Protein AF-A0A8S9TQP6-F1 (afdb_monomer)

pLDDT: mean 73.46, std 15.4, range [35.62, 93.06]

Foldseek 3Di:
DPPDDDQDLDDPVLVLVVLVLCLVLVLVLDPPDSVVSVVVSVVVCVVPPPRPPVCSPDPVSPDDDDDDDPPSSVVSVVVNVVVNVVSVVVVVVVVVVVVVVVVVVVVVVVVVVVVVVVVVVVVVVVVVVVVVVVVVVVVVVVVVVVVVVVVD

Solvent-accessible surface area (backbone atoms only — not comparable to full-atom values): 9054 Å² total; per-residue (Å²): 133,84,73,80,81,76,83,73,83,66,53,71,68,55,50,46,55,49,49,54,50,47,68,72,67,43,36,84,76,44,93,72,60,36,68,56,39,47,50,50,52,50,55,46,54,66,70,38,82,88,45,78,58,86,50,66,53,88,75,52,84,76,78,87,79,88,82,90,75,78,59,64,60,50,54,55,49,53,52,51,48,53,53,49,53,52,49,51,52,51,54,49,50,56,50,49,55,51,49,52,54,49,50,61,59,49,50,56,57,52,51,51,51,50,54,53,53,47,56,54,52,57,54,50,57,56,50,53,56,58,51,51,53,55,53,51,54,53,51,53,54,54,48,55,52,50,55,55,65,72,74,110

Sequence (152 aa):
MAGAPRRKNFTDDEDLALLRKIHADRPFLRQRGIMAAWKALATKLVADENFPRNKLTEESAKASGVDEDESEKVILLDDLVAMLDDHAAKTAAAKETGLRKRERGEETPLVARRLAMESLKESGGDSTLVKKRKETELKDLLITLKDKKLAE

Radius of gyration: 40.11 Å; Cα contacts (8 Å, |Δi|>4): 32; chains: 1; bounding box: 86×42×109 Å

Mean predicted aligned error: 17.45 Å

Structure (mmCIF, N/CA/C/O backbone):
data_AF-A0A8S9TQP6-F1
#
_entry.id   AF-A0A8S9TQP6-F1
#
loop_
_atom_site.group_PDB
_atom_site.id
_atom_site.type_symbol
_atom_site.label_atom_id
_atom_site.label_alt_id
_atom_site.label_comp_id
_atom_site.label_asym_id
_atom_site.label_entity_id
_atom_site.label_seq_id
_atom_site.pdbx_PDB_ins_code
_atom_site.Cartn_x
_atom_site.Cartn_y
_atom_site.Cartn_z
_atom_site.occupancy
_atom_site.B_iso_or_equiv
_atom_site.auth_seq_id
_atom_site.auth_comp_id
_atom_site.auth_asym_id
_atom_site.auth_atom_id
_atom_site.pdbx_PDB_model_num
ATOM 1 N N . MET A 1 1 ? 39.506 1.234 3.917 1.00 35.62 1 MET A N 1
ATOM 2 C CA . MET A 1 1 ? 39.135 0.084 3.067 1.00 35.62 1 MET A CA 1
ATOM 3 C C . MET A 1 1 ? 37.680 0.256 2.661 1.00 35.62 1 MET A C 1
ATOM 5 O O . MET A 1 1 ? 36.803 -0.026 3.467 1.00 35.62 1 MET A O 1
ATOM 9 N N . ALA A 1 2 ? 37.416 0.823 1.481 1.00 46.50 2 ALA A N 1
ATOM 10 C CA . ALA A 1 2 ? 36.057 0.882 0.947 1.00 46.50 2 ALA A CA 1
ATOM 11 C C . ALA A 1 2 ? 35.636 -0.550 0.581 1.00 46.50 2 ALA A C 1
ATOM 13 O O . ALA A 1 2 ? 36.358 -1.231 -0.145 1.00 46.50 2 ALA A O 1
ATOM 14 N N . GLY A 1 3 ? 34.542 -1.037 1.171 1.00 48.53 3 GLY A N 1
ATOM 15 C CA . GLY A 1 3 ? 34.031 -2.381 0.908 1.00 48.53 3 GLY A CA 1
ATOM 16 C C . GLY A 1 3 ? 33.721 -2.570 -0.576 1.00 48.53 3 GLY A C 1
ATOM 17 O O . GLY A 1 3 ? 33.337 -1.617 -1.252 1.00 48.53 3 GLY A O 1
ATOM 18 N N . ALA A 1 4 ? 33.908 -3.793 -1.076 1.00 52.50 4 ALA A N 1
ATOM 19 C CA . ALA A 1 4 ? 33.617 -4.140 -2.463 1.00 52.50 4 ALA A CA 1
ATOM 20 C C . ALA A 1 4 ? 32.214 -3.637 -2.874 1.00 52.50 4 ALA A C 1
ATOM 22 O O . ALA A 1 4 ? 31.271 -3.769 -2.081 1.00 52.50 4 ALA A O 1
ATOM 23 N N . PRO A 1 5 ? 32.060 -3.055 -4.079 1.00 58.47 5 PRO A N 1
ATOM 24 C CA . PRO A 1 5 ? 30.785 -2.511 -4.525 1.00 58.47 5 PRO A CA 1
ATOM 25 C C . PRO A 1 5 ? 29.719 -3.609 -4.494 1.00 58.47 5 PRO A C 1
ATOM 27 O O . PRO A 1 5 ? 29.892 -4.686 -5.068 1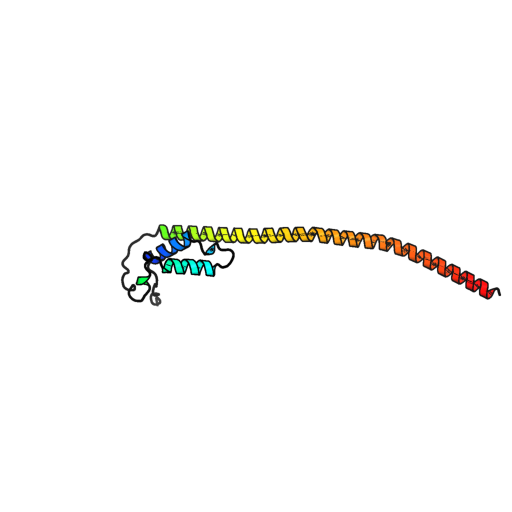.00 58.47 5 PRO A O 1
ATOM 30 N N . ARG A 1 6 ? 28.618 -3.353 -3.776 1.00 61.94 6 ARG A N 1
ATOM 31 C CA . ARG A 1 6 ? 27.476 -4.272 -3.731 1.00 61.94 6 ARG A CA 1
ATOM 32 C C . ARG A 1 6 ? 26.948 -4.418 -5.155 1.00 61.94 6 ARG A C 1
ATOM 34 O O . ARG A 1 6 ? 26.660 -3.414 -5.802 1.00 61.94 6 ARG A O 1
ATOM 41 N N . ARG A 1 7 ? 26.824 -5.655 -5.640 1.00 61.12 7 ARG A N 1
ATOM 42 C CA . ARG A 1 7 ? 26.190 -5.930 -6.936 1.00 61.12 7 ARG A CA 1
ATOM 43 C C . ARG A 1 7 ? 24.753 -5.400 -6.861 1.00 61.12 7 ARG A C 1
ATOM 45 O O . ARG A 1 7 ? 23.984 -5.851 -6.013 1.00 61.12 7 ARG A O 1
ATOM 52 N N . LYS A 1 8 ? 24.422 -4.399 -7.679 1.00 65.00 8 LYS A N 1
ATOM 53 C CA . LYS A 1 8 ? 23.040 -3.942 -7.858 1.00 65.00 8 LYS A CA 1
ATOM 54 C C . LYS A 1 8 ? 22.357 -4.936 -8.793 1.00 65.00 8 LYS A C 1
ATOM 56 O O . LYS A 1 8 ? 22.790 -5.108 -9.924 1.00 65.00 8 LYS A O 1
ATOM 61 N N . ASN A 1 9 ? 21.328 -5.604 -8.282 1.00 69.81 9 ASN A N 1
ATOM 62 C CA . ASN A 1 9 ? 20.538 -6.586 -9.032 1.00 69.81 9 ASN A CA 1
ATOM 63 C C . ASN A 1 9 ? 19.405 -5.942 -9.848 1.00 69.81 9 ASN A C 1
ATOM 65 O O . ASN A 1 9 ? 18.693 -6.657 -10.541 1.00 69.81 9 ASN A O 1
ATOM 69 N N . PHE A 1 10 ? 19.218 -4.627 -9.715 1.00 71.00 10 PHE A N 1
ATOM 70 C CA . PHE A 1 10 ? 18.159 -3.859 -10.357 1.00 71.00 10 PHE A CA 1
ATOM 71 C C . PHE A 1 10 ? 18.762 -2.622 -11.014 1.00 71.00 10 PHE A C 1
ATOM 73 O O . PHE A 1 10 ? 19.612 -1.955 -10.411 1.00 71.00 10 PHE A O 1
ATOM 80 N N . THR A 1 11 ? 18.322 -2.342 -12.235 1.00 77.69 11 THR A N 1
ATOM 81 C CA . THR A 1 11 ? 18.571 -1.076 -12.933 1.00 77.69 11 THR A CA 1
ATOM 82 C C . THR A 1 11 ? 17.599 0.005 -12.449 1.00 77.69 11 THR A C 1
ATOM 84 O O . THR A 1 11 ? 16.569 -0.302 -11.847 1.00 77.69 11 THR A O 1
ATOM 87 N N . ASP A 1 12 ? 17.914 1.279 -12.688 1.00 75.75 12 ASP A N 1
ATOM 88 C CA . ASP A 1 12 ? 17.047 2.380 -12.245 1.00 75.75 12 ASP A CA 1
ATOM 89 C C . ASP A 1 12 ? 15.708 2.402 -13.014 1.00 75.75 12 ASP A C 1
ATOM 91 O O . ASP A 1 12 ? 14.660 2.642 -12.414 1.00 75.75 12 ASP A O 1
ATOM 95 N N . ASP A 1 13 ? 15.708 2.017 -14.296 1.00 76.75 13 ASP A N 1
ATOM 96 C CA . ASP A 1 13 ? 14.487 1.816 -15.093 1.00 76.75 13 ASP A CA 1
ATOM 97 C C . ASP A 1 13 ? 13.597 0.694 -14.535 1.00 76.75 13 ASP A C 1
ATOM 99 O O . ASP A 1 13 ? 12.370 0.821 -14.476 1.00 76.75 13 ASP A O 1
ATOM 103 N N . GLU A 1 14 ? 14.210 -0.420 -14.11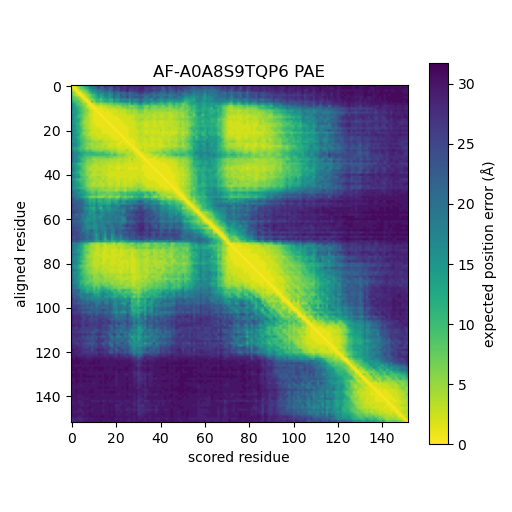7 1.00 78.44 14 GLU A N 1
ATOM 104 C CA . GLU A 1 14 ? 13.518 -1.541 -13.467 1.00 78.44 14 GLU A CA 1
ATOM 105 C C . GLU A 1 14 ? 12.901 -1.119 -12.134 1.00 78.44 14 GLU A C 1
ATOM 107 O O . GLU A 1 14 ? 11.761 -1.485 -11.837 1.00 78.44 14 GLU A O 1
ATOM 112 N N . ASP A 1 15 ? 13.637 -0.339 -11.343 1.00 83.25 15 ASP A N 1
ATOM 113 C CA . ASP A 1 15 ? 13.172 0.183 -10.063 1.00 83.25 15 ASP A CA 1
ATOM 114 C C . ASP A 1 15 ? 11.994 1.150 -10.253 1.00 83.25 15 ASP A C 1
ATOM 116 O O . ASP A 1 15 ? 10.961 1.006 -9.599 1.00 83.25 15 ASP A O 1
ATOM 120 N N . LEU A 1 16 ? 12.071 2.062 -11.226 1.00 83.06 16 LEU A N 1
ATOM 121 C CA . LEU A 1 16 ? 10.959 2.944 -11.587 1.00 83.06 16 LEU A CA 1
ATOM 122 C C . LEU A 1 16 ? 9.733 2.162 -12.069 1.00 83.06 16 LEU A C 1
ATOM 124 O O . LEU A 1 16 ? 8.612 2.430 -11.632 1.00 83.06 16 LEU A O 1
ATOM 128 N N . ALA A 1 17 ? 9.916 1.168 -12.940 1.00 83.62 17 ALA A N 1
ATOM 129 C CA . ALA A 1 17 ? 8.820 0.315 -13.394 1.00 83.62 17 ALA A CA 1
ATOM 130 C C . ALA A 1 17 ? 8.163 -0.439 -12.223 1.00 83.62 17 ALA A C 1
ATOM 132 O O . ALA A 1 17 ? 6.933 -0.553 -12.162 1.00 83.62 17 ALA A O 1
ATOM 133 N N . LEU A 1 18 ? 8.968 -0.911 -11.266 1.00 86.75 18 LEU A N 1
ATOM 134 C CA . LEU A 1 18 ? 8.484 -1.564 -10.056 1.00 86.75 18 LEU A CA 1
ATOM 135 C C . LEU A 1 18 ? 7.689 -0.592 -9.173 1.00 86.75 18 LEU A C 1
ATOM 137 O O . LEU A 1 18 ? 6.570 -0.919 -8.769 1.00 86.75 18 LEU A O 1
ATOM 141 N N . LEU A 1 19 ? 8.220 0.606 -8.916 1.00 89.12 19 LEU A N 1
ATOM 142 C CA . LEU A 1 19 ? 7.561 1.637 -8.112 1.00 89.12 19 LEU A CA 1
ATOM 143 C C . LEU A 1 19 ? 6.229 2.071 -8.725 1.00 89.12 19 LEU A C 1
ATOM 145 O O . LEU A 1 19 ? 5.222 2.103 -8.018 1.00 89.12 19 LEU A O 1
ATOM 149 N N . ARG A 1 20 ? 6.173 2.290 -10.044 1.00 86.94 20 ARG A N 1
ATOM 150 C CA . ARG A 1 20 ? 4.922 2.596 -10.759 1.00 86.94 20 ARG A CA 1
ATOM 151 C C . ARG A 1 20 ? 3.881 1.492 -10.575 1.00 86.94 20 ARG A C 1
ATOM 153 O O . ARG A 1 20 ? 2.719 1.781 -10.281 1.00 86.94 20 ARG A O 1
ATOM 160 N N . LYS A 1 21 ? 4.279 0.218 -10.699 1.00 87.25 21 LYS A N 1
ATOM 161 C CA . LYS A 1 21 ? 3.353 -0.913 -10.512 1.00 87.25 21 LYS A CA 1
ATOM 162 C C . LYS A 1 21 ? 2.845 -0.998 -9.074 1.00 87.25 21 LYS A C 1
ATOM 164 O O . LYS A 1 21 ? 1.649 -1.191 -8.860 1.00 87.25 21 LYS A O 1
ATOM 169 N N . ILE A 1 22 ? 3.732 -0.828 -8.093 1.00 90.19 22 ILE A N 1
ATOM 170 C CA . ILE A 1 22 ? 3.373 -0.824 -6.668 1.00 90.19 22 ILE A CA 1
ATOM 171 C C . ILE A 1 22 ? 2.419 0.333 -6.358 1.00 90.19 22 ILE A C 1
ATOM 173 O O . ILE A 1 22 ? 1.426 0.130 -5.659 1.00 90.19 22 ILE A O 1
ATOM 177 N N . HIS A 1 23 ? 2.678 1.516 -6.913 1.00 87.81 23 HIS A N 1
ATOM 178 C CA . HIS A 1 23 ? 1.832 2.694 -6.754 1.00 87.81 23 HIS A CA 1
ATOM 179 C C . HIS A 1 23 ? 0.431 2.506 -7.365 1.00 87.81 23 HIS A C 1
ATOM 181 O O . HIS A 1 23 ? -0.563 2.954 -6.786 1.00 87.81 23 HIS A O 1
ATOM 187 N N . ALA A 1 24 ? 0.330 1.798 -8.495 1.00 86.75 24 ALA A N 1
ATOM 188 C CA . ALA A 1 24 ? -0.940 1.503 -9.158 1.00 86.75 24 ALA A CA 1
ATOM 189 C C . ALA A 1 24 ? -1.765 0.420 -8.437 1.00 86.75 24 ALA A C 1
ATOM 191 O O . ALA A 1 24 ? -2.947 0.616 -8.164 1.00 86.75 24 ALA A O 1
ATOM 192 N N . ASP A 1 25 ? -1.156 -0.724 -8.116 1.00 86.81 25 ASP A N 1
ATOM 193 C CA . ASP A 1 25 ? -1.864 -1.882 -7.547 1.00 86.81 25 ASP A CA 1
ATOM 194 C C . ASP A 1 25 ? -2.016 -1.803 -6.011 1.00 86.81 25 ASP A C 1
ATOM 196 O O . ASP A 1 25 ? -2.836 -2.522 -5.435 1.00 86.81 25 ASP A O 1
ATOM 200 N N . ARG A 1 26 ? -1.217 -0.960 -5.338 1.00 90.12 26 ARG A N 1
ATOM 201 C CA . ARG A 1 26 ? -1.216 -0.691 -3.883 1.00 90.12 26 ARG A CA 1
ATOM 202 C C . ARG A 1 26 ? -1.397 -1.943 -3.009 1.00 90.12 26 ARG A C 1
ATOM 204 O O . ARG A 1 26 ? -2.255 -1.969 -2.119 1.00 90.12 26 ARG A O 1
ATOM 211 N N . PRO A 1 27 ? -0.584 -2.999 -3.209 1.00 88.94 27 PRO A N 1
ATOM 212 C CA . PRO A 1 27 ? -0.764 -4.288 -2.529 1.00 88.94 27 PRO A CA 1
ATOM 213 C C . PRO A 1 27 ? -0.645 -4.200 -0.995 1.00 88.94 27 PRO A C 1
ATOM 215 O O . PRO A 1 27 ? -1.164 -5.059 -0.278 1.00 88.94 27 PRO A O 1
ATOM 218 N N . PHE A 1 28 ? 0.012 -3.153 -0.489 1.00 87.25 28 PHE A N 1
ATOM 219 C CA . PHE A 1 28 ? 0.227 -2.868 0.930 1.00 87.25 28 PHE A CA 1
ATOM 220 C C . PHE A 1 28 ? -1.007 -2.312 1.661 1.00 87.25 28 PHE A C 1
ATOM 222 O O . PHE A 1 28 ? -1.060 -2.389 2.886 1.00 87.25 28 PHE A O 1
ATOM 229 N N . LEU A 1 29 ? -2.027 -1.821 0.946 1.00 87.62 29 LEU A N 1
ATOM 230 C CA . LEU A 1 29 ? -3.271 -1.315 1.550 1.00 87.62 29 LEU A CA 1
ATOM 231 C C . LEU A 1 29 ? -4.268 -2.429 1.918 1.00 87.62 29 LEU A C 1
ATOM 233 O O . LEU A 1 29 ? -5.376 -2.165 2.385 1.00 87.62 29 LEU A O 1
ATOM 237 N N . ARG A 1 30 ? -3.926 -3.702 1.686 1.00 86.19 30 ARG A N 1
ATOM 238 C CA . ARG A 1 30 ? -4.843 -4.815 1.952 1.00 86.19 30 ARG A CA 1
ATOM 239 C C . ARG A 1 30 ? -4.904 -5.114 3.454 1.00 86.19 30 ARG A C 1
ATOM 241 O O . ARG A 1 30 ? -3.915 -5.519 4.049 1.00 86.19 30 ARG A O 1
ATOM 248 N N . GLN A 1 31 ? -6.090 -5.052 4.058 1.00 77.38 31 GLN A N 1
ATOM 249 C CA . GLN A 1 31 ? -6.266 -5.334 5.494 1.00 77.38 31 GLN A CA 1
ATOM 250 C C . GLN A 1 31 ? -5.935 -6.789 5.893 1.00 77.38 31 GLN A C 1
ATOM 252 O O . GLN A 1 31 ? -5.466 -7.052 6.999 1.00 77.38 31 GLN A O 1
ATOM 257 N N . ARG A 1 32 ? -6.179 -7.760 5.001 1.00 80.94 32 ARG A N 1
ATOM 258 C CA . ARG A 1 32 ? -5.874 -9.187 5.211 1.00 80.94 32 ARG A CA 1
ATOM 259 C C . ARG A 1 32 ? -5.395 -9.814 3.913 1.00 80.94 32 ARG A C 1
ATOM 261 O O . ARG A 1 32 ? -5.979 -9.553 2.865 1.00 80.94 32 ARG A O 1
ATOM 268 N N . GLY A 1 33 ? -4.386 -10.681 3.987 1.00 86.31 33 GLY A N 1
ATOM 269 C CA . GLY A 1 33 ? -3.837 -11.363 2.811 1.00 86.31 33 GLY A CA 1
ATOM 270 C C . GLY A 1 33 ? -2.892 -10.486 1.988 1.00 86.31 33 GLY A C 1
ATOM 271 O O . GLY A 1 33 ? -2.886 -10.586 0.766 1.00 86.31 33 GLY A O 1
ATOM 272 N N . ILE A 1 34 ? -2.104 -9.631 2.647 1.00 88.44 34 ILE A N 1
ATOM 273 C CA . ILE A 1 34 ? -1.112 -8.743 2.014 1.00 88.44 34 ILE A CA 1
ATOM 274 C C . ILE A 1 34 ? -0.182 -9.545 1.092 1.00 88.44 34 ILE A C 1
ATOM 276 O O . ILE A 1 34 ? -0.035 -9.212 -0.079 1.00 88.44 34 ILE A O 1
ATOM 280 N N . M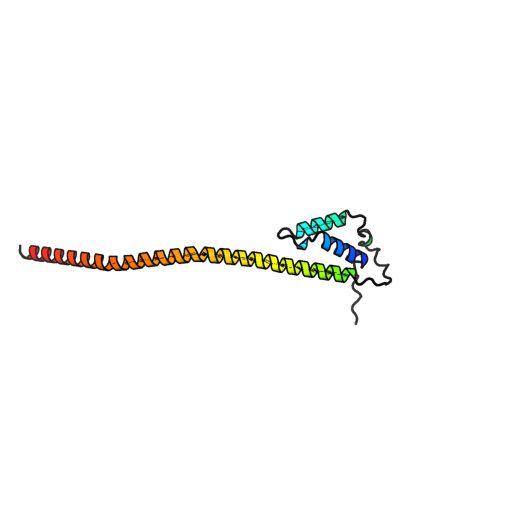ET A 1 35 ? 0.334 -10.689 1.556 1.00 89.56 35 MET A N 1
ATOM 281 C CA . MET A 1 35 ? 1.181 -11.574 0.742 1.00 89.56 35 MET A CA 1
ATOM 282 C C . MET A 1 35 ? 0.484 -12.123 -0.508 1.00 89.56 35 MET A C 1
ATOM 284 O O . MET A 1 35 ? 1.142 -12.353 -1.517 1.00 89.56 35 MET A O 1
ATOM 288 N N . ALA A 1 36 ? -0.838 -12.313 -0.479 1.00 91.31 36 ALA A N 1
ATOM 289 C CA . ALA A 1 36 ? -1.581 -12.744 -1.659 1.00 91.31 36 ALA A CA 1
ATOM 290 C C . ALA A 1 36 ? -1.689 -11.617 -2.698 1.00 91.31 36 ALA A C 1
ATOM 292 O O . ALA A 1 36 ? -1.558 -11.885 -3.887 1.00 91.31 36 ALA A O 1
ATOM 293 N N . ALA A 1 37 ? -1.863 -10.362 -2.264 1.00 89.44 37 ALA A N 1
ATOM 294 C CA . ALA A 1 37 ? -1.821 -9.209 -3.167 1.00 89.44 37 ALA A CA 1
ATOM 295 C C . ALA A 1 37 ? -0.420 -8.992 -3.752 1.00 89.44 37 ALA A C 1
ATOM 297 O O . ALA A 1 37 ? -0.299 -8.788 -4.956 1.00 89.44 37 ALA A O 1
ATOM 298 N N . TRP A 1 38 ? 0.634 -9.133 -2.943 1.00 91.75 38 TRP A N 1
ATOM 299 C CA . TRP A 1 38 ? 2.011 -9.109 -3.446 1.00 91.75 38 TRP A CA 1
ATOM 300 C C . TRP A 1 38 ? 2.288 -10.244 -4.430 1.00 91.75 38 TRP A C 1
ATOM 302 O O . TRP A 1 38 ? 2.903 -10.014 -5.466 1.00 91.75 38 TRP A O 1
ATOM 312 N N . LYS A 1 39 ? 1.785 -11.456 -4.164 1.00 89.19 39 LYS A N 1
ATOM 313 C CA . LYS A 1 39 ? 1.898 -12.585 -5.095 1.00 89.19 39 LYS A CA 1
ATOM 314 C C . LYS A 1 39 ? 1.148 -12.314 -6.399 1.00 89.19 39 LYS A C 1
ATOM 316 O O . LYS A 1 39 ? 1.687 -12.606 -7.458 1.00 89.19 39 LYS A O 1
ATOM 321 N N . ALA A 1 40 ? -0.043 -11.720 -6.333 1.00 88.50 40 ALA A N 1
ATOM 322 C CA . ALA A 1 40 ? -0.806 -11.328 -7.514 1.00 88.50 40 ALA A CA 1
ATOM 323 C C . ALA A 1 40 ? -0.070 -10.258 -8.343 1.00 88.50 40 ALA A C 1
ATOM 325 O O . ALA A 1 40 ? 0.049 -10.401 -9.559 1.00 88.50 40 ALA A O 1
ATOM 326 N N . LEU A 1 41 ? 0.484 -9.227 -7.697 1.00 89.75 41 LEU A N 1
ATOM 327 C CA . LEU A 1 41 ? 1.323 -8.223 -8.358 1.00 89.75 41 LEU A CA 1
ATOM 328 C C . LEU A 1 41 ? 2.556 -8.870 -8.995 1.00 89.75 41 LEU A C 1
ATOM 330 O O . LEU A 1 41 ? 2.837 -8.629 -10.165 1.00 89.75 41 LEU A O 1
ATOM 334 N N . ALA A 1 42 ? 3.235 -9.765 -8.276 1.00 86.44 42 ALA A N 1
ATOM 335 C CA . ALA A 1 42 ? 4.365 -10.507 -8.815 1.00 86.44 42 ALA A CA 1
ATOM 336 C C . ALA A 1 42 ? 3.961 -11.336 -10.040 1.00 86.44 42 ALA A C 1
ATOM 338 O O . ALA A 1 42 ? 4.687 -11.312 -11.023 1.00 86.44 42 ALA A O 1
ATOM 339 N N . THR A 1 43 ? 2.804 -12.010 -10.033 1.00 87.62 43 THR A N 1
ATOM 340 C CA . THR A 1 43 ? 2.299 -12.755 -11.202 1.00 87.62 43 THR A CA 1
ATOM 341 C C . THR A 1 43 ? 1.882 -11.868 -12.370 1.00 87.62 43 THR A C 1
ATOM 343 O O . THR A 1 43 ? 1.954 -12.324 -13.504 1.00 87.62 43 THR A O 1
ATOM 346 N N . LYS A 1 44 ? 1.478 -10.615 -12.128 1.00 85.69 44 LYS A N 1
ATOM 347 C CA . LYS A 1 44 ? 1.251 -9.637 -13.202 1.00 85.69 44 LYS A CA 1
ATOM 348 C C . LYS A 1 44 ? 2.583 -9.193 -13.807 1.00 85.69 44 LYS A C 1
ATOM 350 O O . LYS A 1 44 ? 2.731 -9.241 -15.016 1.00 85.69 44 LYS A O 1
ATOM 355 N N . LEU A 1 45 ? 3.571 -8.875 -12.966 1.00 84.56 45 LEU A N 1
ATOM 356 C CA . LEU A 1 45 ? 4.925 -8.514 -13.403 1.00 84.56 45 LEU A CA 1
ATOM 357 C C . LEU A 1 45 ? 5.621 -9.659 -14.162 1.00 84.56 45 LEU A C 1
ATOM 359 O O . LEU A 1 45 ? 6.247 -9.404 -15.175 1.00 84.56 45 LEU A O 1
ATOM 363 N N . VAL A 1 46 ? 5.507 -10.904 -13.664 1.00 82.38 46 VAL A N 1
ATOM 364 C CA . VAL A 1 46 ? 5.128 -12.088 -14.462 1.00 82.38 46 VAL A CA 1
ATOM 365 C C . VAL A 1 46 ? 5.017 -11.931 -15.973 1.00 82.38 46 VAL A C 1
ATOM 367 O O . VAL A 1 46 ? 5.952 -12.150 -16.737 1.00 82.38 46 VAL A O 1
ATOM 370 N N . ALA A 1 47 ? 3.768 -11.675 -16.336 1.00 81.31 47 ALA A N 1
ATOM 371 C CA . ALA A 1 47 ? 3.207 -11.747 -17.663 1.00 81.31 47 ALA A CA 1
ATOM 372 C C . ALA A 1 47 ? 3.371 -10.444 -18.457 1.00 81.31 47 ALA A C 1
ATOM 374 O O . ALA A 1 47 ? 3.190 -10.466 -19.668 1.00 81.31 47 ALA A O 1
ATOM 375 N N . ASP A 1 48 ? 3.683 -9.324 -17.797 1.00 80.25 48 ASP A N 1
ATOM 376 C CA . ASP A 1 48 ? 3.933 -8.044 -18.459 1.00 80.25 48 ASP A CA 1
ATOM 377 C C . ASP A 1 48 ? 5.237 -8.125 -19.280 1.00 80.25 48 ASP A C 1
ATOM 379 O O . ASP A 1 48 ? 6.334 -7.992 -18.742 1.00 80.25 48 ASP A O 1
ATOM 383 N N . GLU A 1 49 ? 5.121 -8.295 -20.602 1.00 73.69 49 GLU A N 1
ATOM 384 C CA . GLU A 1 49 ? 6.260 -8.322 -21.545 1.00 73.69 49 GLU A CA 1
ATOM 385 C C . GLU A 1 49 ? 7.049 -7.003 -21.568 1.00 73.69 49 GLU A C 1
ATOM 387 O O . GLU A 1 49 ? 8.238 -6.976 -21.879 1.00 73.69 49 GLU A O 1
ATOM 392 N N . ASN A 1 50 ? 6.384 -5.904 -21.202 1.00 70.56 50 ASN A N 1
ATOM 393 C CA . ASN A 1 50 ? 6.977 -4.573 -21.099 1.00 70.56 50 ASN A CA 1
ATOM 394 C C . ASN A 1 50 ? 7.728 -4.356 -19.773 1.00 70.56 50 ASN A C 1
ATOM 396 O O . ASN A 1 50 ? 8.315 -3.296 -19.560 1.00 70.56 50 ASN A O 1
ATOM 400 N N . PHE A 1 51 ? 7.690 -5.330 -18.858 1.00 70.44 51 PHE A N 1
ATOM 401 C CA . PHE A 1 51 ? 8.527 -5.316 -17.670 1.00 70.44 51 PHE A CA 1
ATOM 402 C C . PHE A 1 51 ? 9.871 -5.975 -18.016 1.00 70.44 51 PHE A C 1
ATOM 404 O O . PHE A 1 51 ? 9.874 -7.125 -18.455 1.00 70.44 51 PHE A O 1
ATOM 411 N N . PRO A 1 52 ? 11.017 -5.295 -17.824 1.00 63.00 52 PRO A N 1
ATOM 412 C CA . PRO A 1 52 ? 12.348 -5.769 -18.231 1.00 63.00 52 PRO A CA 1
ATOM 413 C C . PRO A 1 52 ? 12.868 -6.948 -17.379 1.00 63.00 52 PRO A C 1
ATOM 415 O O . PRO A 1 52 ? 13.914 -6.902 -16.748 1.00 63.00 52 PRO A O 1
ATOM 418 N N . ARG A 1 53 ? 12.143 -8.067 -17.371 1.00 60.25 53 ARG A N 1
ATOM 419 C CA . ARG A 1 53 ? 12.431 -9.276 -16.589 1.00 60.25 53 ARG A CA 1
ATOM 420 C C . ARG A 1 53 ? 13.628 -10.058 -17.097 1.00 60.25 53 ARG A C 1
ATOM 422 O O . ARG A 1 53 ? 14.361 -10.657 -16.317 1.00 60.25 53 ARG A O 1
ATOM 429 N N . ASN A 1 54 ? 13.816 -10.028 -18.410 1.00 54.53 54 ASN A N 1
ATOM 430 C CA . ASN A 1 54 ? 14.817 -10.783 -19.163 1.00 54.53 54 ASN A CA 1
ATOM 431 C C . ASN A 1 54 ? 16.242 -10.299 -18.842 1.00 54.53 54 ASN A C 1
ATOM 433 O O . ASN A 1 54 ? 17.217 -10.964 -19.170 1.00 54.53 54 ASN A O 1
ATOM 437 N N . LYS A 1 55 ? 16.351 -9.137 -18.190 1.00 50.84 55 LYS A N 1
ATOM 438 C CA . LYS A 1 55 ? 17.590 -8.538 -17.703 1.00 50.84 55 LYS A CA 1
ATOM 439 C C . LYS A 1 55 ? 17.868 -8.880 -16.234 1.00 50.84 55 LYS A C 1
ATOM 441 O O . LYS A 1 55 ? 18.905 -8.506 -15.722 1.00 50.84 55 LYS A O 1
ATOM 446 N N . LEU A 1 56 ? 17.019 -9.628 -15.533 1.00 49.41 56 LEU A N 1
ATOM 447 C CA . LEU A 1 56 ? 17.268 -9.996 -14.129 1.00 49.41 56 LEU A CA 1
ATOM 448 C C . LEU A 1 56 ? 18.157 -11.247 -13.978 1.00 49.41 56 LEU A C 1
ATOM 450 O O . LEU A 1 56 ? 18.569 -11.591 -12.870 1.00 49.41 56 LEU A O 1
ATOM 454 N N . THR A 1 57 ? 18.459 -11.936 -15.080 1.00 50.44 57 THR A N 1
ATOM 455 C CA . THR A 1 57 ? 19.410 -13.053 -15.142 1.00 50.44 57 THR A CA 1
ATOM 456 C C . THR A 1 57 ? 20.772 -12.551 -15.612 1.00 50.44 57 THR A C 1
ATOM 458 O O . THR A 1 57 ? 20.819 -11.881 -16.634 1.00 50.44 57 THR A O 1
ATOM 461 N N . GLU A 1 58 ? 21.827 -12.876 -14.850 1.00 46.56 58 GLU A N 1
ATOM 462 C CA . GLU A 1 58 ? 23.299 -12.714 -15.001 1.00 46.56 58 GLU A CA 1
ATOM 463 C C . GLU A 1 58 ? 23.941 -11.769 -16.056 1.00 46.56 58 GLU A C 1
ATOM 465 O O . GLU A 1 58 ? 25.013 -11.228 -15.781 1.00 46.56 58 GLU A O 1
ATOM 470 N N . GLU A 1 59 ? 23.349 -11.526 -17.225 1.00 46.38 59 GLU A N 1
ATOM 471 C CA . GLU A 1 59 ? 23.928 -10.799 -18.364 1.00 46.38 59 GLU A CA 1
ATOM 472 C C . GLU A 1 59 ? 23.709 -9.276 -18.365 1.00 46.38 59 GLU A C 1
ATOM 474 O O . GLU A 1 59 ? 24.475 -8.556 -19.006 1.00 46.38 59 GLU A O 1
ATOM 479 N N . SER A 1 60 ? 22.742 -8.736 -17.617 1.00 46.09 60 SER A N 1
ATOM 480 C CA . SER A 1 60 ? 22.510 -7.276 -17.538 1.00 46.09 60 SER A CA 1
ATOM 481 C C . SER A 1 60 ? 23.571 -6.505 -16.748 1.00 46.09 60 SER A C 1
ATOM 483 O O . SER A 1 60 ? 23.576 -5.275 -16.739 1.00 46.09 60 SER A O 1
ATOM 485 N N . ALA A 1 61 ? 24.523 -7.213 -16.135 1.00 45.66 61 ALA A N 1
ATOM 486 C CA . ALA A 1 61 ? 25.571 -6.674 -15.274 1.00 45.66 61 ALA A CA 1
ATOM 487 C C . ALA A 1 61 ? 26.565 -5.710 -15.964 1.00 45.66 61 ALA A C 1
ATOM 489 O O . ALA A 1 61 ? 27.512 -5.262 -15.317 1.00 45.66 61 ALA A O 1
ATOM 490 N N . LYS A 1 62 ? 26.412 -5.419 -17.264 1.00 47.28 62 LYS A N 1
ATOM 491 C CA . LYS A 1 62 ? 27.428 -4.730 -18.081 1.00 47.28 62 LYS A CA 1
ATOM 492 C C . LYS A 1 62 ? 27.009 -3.392 -18.698 1.00 47.28 62 LYS A C 1
ATOM 494 O O . LYS A 1 62 ? 27.827 -2.795 -19.388 1.00 47.28 62 LYS A O 1
ATOM 499 N N . ALA A 1 63 ? 25.804 -2.886 -18.446 1.00 43.84 63 ALA A N 1
ATOM 500 C CA . ALA A 1 63 ? 25.370 -1.596 -18.989 1.00 43.84 63 ALA A CA 1
ATOM 501 C C . ALA A 1 63 ? 25.026 -0.623 -17.854 1.00 43.84 63 ALA A C 1
ATOM 503 O O . ALA A 1 63 ? 23.895 -0.572 -17.390 1.00 43.84 63 ALA A O 1
ATOM 504 N N . SER A 1 64 ? 26.025 0.126 -17.386 1.00 41.34 64 SER A N 1
ATOM 505 C CA . SER A 1 64 ? 25.839 1.235 -16.445 1.00 41.34 64 SER A CA 1
ATOM 506 C C . SER A 1 64 ? 26.704 2.405 -16.898 1.00 41.34 64 SER A C 1
ATOM 508 O O . SER A 1 64 ? 27.827 2.581 -16.430 1.00 41.34 64 SER A O 1
ATOM 510 N N . GLY A 1 65 ? 26.176 3.178 -17.841 1.00 43.09 65 GLY A N 1
ATOM 511 C CA . GLY A 1 65 ? 26.623 4.531 -18.140 1.00 43.09 65 GLY A CA 1
ATOM 512 C C . GLY A 1 65 ? 25.443 5.462 -17.895 1.00 43.09 65 GLY A C 1
ATOM 513 O O . GLY A 1 65 ? 24.520 5.451 -18.693 1.00 43.09 65 GLY A O 1
ATOM 514 N N . VAL A 1 66 ? 25.460 6.114 -16.730 1.00 46.47 66 VAL A N 1
ATOM 515 C CA . VAL A 1 66 ? 25.102 7.523 -16.475 1.00 46.47 66 VAL A CA 1
ATOM 516 C C . VAL A 1 66 ? 24.043 8.155 -17.399 1.00 46.47 66 VAL A C 1
ATOM 518 O O . VAL A 1 66 ? 24.301 8.299 -18.586 1.00 46.47 66 VAL A O 1
ATOM 521 N N . ASP A 1 67 ? 22.899 8.580 -16.849 1.00 39.31 67 ASP A N 1
ATOM 522 C CA . ASP A 1 67 ? 22.493 9.998 -16.739 1.00 39.31 67 ASP A CA 1
ATOM 523 C C . ASP A 1 67 ? 21.112 10.133 -16.057 1.00 39.31 67 ASP A C 1
ATOM 525 O O . ASP A 1 67 ? 20.343 9.182 -15.945 1.00 39.31 67 ASP A O 1
ATOM 529 N N . GLU A 1 68 ? 20.901 11.312 -15.490 1.00 48.97 68 GLU A N 1
ATOM 530 C CA . GLU A 1 68 ? 19.966 11.706 -14.436 1.00 48.97 68 GLU A CA 1
ATOM 531 C C . GLU A 1 68 ? 18.481 11.736 -14.850 1.00 48.97 68 GLU A C 1
ATOM 533 O O . GLU A 1 68 ? 18.134 12.359 -15.845 1.00 48.97 68 GLU A O 1
ATOM 538 N N . ASP A 1 69 ? 17.599 11.183 -14.005 1.00 48.25 69 ASP A N 1
ATOM 539 C CA . ASP A 1 69 ? 16.185 11.585 -13.881 1.00 48.25 69 ASP A CA 1
ATOM 540 C C . ASP A 1 69 ? 15.706 11.320 -12.433 1.00 48.25 69 ASP A C 1
ATOM 542 O O . ASP A 1 69 ? 14.990 10.367 -12.118 1.00 48.25 69 ASP A O 1
ATOM 546 N N . GLU A 1 70 ? 16.148 12.161 -11.492 1.00 58.72 70 GLU A N 1
ATOM 547 C CA . GLU A 1 70 ? 15.880 12.025 -10.046 1.00 58.72 70 GLU A CA 1
ATOM 548 C C . GLU A 1 70 ? 14.487 12.521 -9.594 1.00 58.72 70 GLU A C 1
ATOM 550 O O . GLU A 1 70 ? 14.209 12.571 -8.398 1.00 58.72 70 GLU A O 1
ATOM 555 N N . SER A 1 71 ? 13.574 12.887 -10.500 1.00 69.62 71 SER A N 1
ATOM 556 C CA . SER A 1 71 ? 12.301 13.514 -10.100 1.00 69.62 71 SER A CA 1
ATOM 557 C C . SER A 1 71 ? 11.185 12.507 -9.808 1.00 69.62 71 SER A C 1
ATOM 559 O O . SER A 1 71 ? 10.571 12.540 -8.742 1.00 69.62 71 SER A O 1
ATOM 561 N N . GLU A 1 72 ? 10.926 11.570 -10.718 1.00 78.31 72 GLU A N 1
ATOM 562 C CA . GLU A 1 72 ? 9.757 10.694 -10.602 1.00 78.31 72 GLU A CA 1
ATOM 563 C C . GLU A 1 72 ? 9.905 9.659 -9.486 1.00 78.31 72 GLU A C 1
ATOM 565 O O . GLU A 1 72 ? 8.959 9.401 -8.744 1.00 78.31 72 GLU A O 1
ATOM 570 N N . LYS A 1 73 ? 11.101 9.086 -9.323 1.00 81.31 73 LYS A N 1
ATOM 571 C CA . LYS A 1 73 ? 11.368 8.097 -8.273 1.00 81.31 73 LYS A CA 1
ATOM 572 C C . LYS A 1 73 ? 11.115 8.671 -6.881 1.00 81.31 73 LYS A C 1
ATOM 574 O O . LYS A 1 73 ? 10.512 7.995 -6.052 1.00 81.31 73 LYS A O 1
ATOM 579 N N . VAL A 1 74 ? 11.564 9.903 -6.639 1.00 81.62 74 VAL A N 1
ATOM 580 C CA . VAL A 1 74 ? 11.388 10.590 -5.354 1.00 81.62 74 VAL A CA 1
ATOM 581 C C . VAL A 1 74 ? 9.910 10.869 -5.105 1.00 81.62 74 VAL A C 1
ATOM 583 O O . VAL A 1 74 ? 9.402 10.475 -4.062 1.00 81.62 74 VAL A O 1
ATOM 586 N N . ILE A 1 75 ? 9.196 11.418 -6.094 1.00 85.00 75 ILE A N 1
ATOM 587 C CA . ILE A 1 75 ? 7.752 11.685 -5.989 1.00 85.00 75 ILE A CA 1
ATOM 588 C C . ILE A 1 75 ? 6.973 10.396 -5.699 1.00 85.00 75 ILE A C 1
ATOM 590 O O . ILE A 1 75 ? 6.153 10.356 -4.787 1.00 85.00 75 ILE A O 1
ATOM 594 N N . LEU A 1 76 ? 7.258 9.313 -6.431 1.00 88.38 76 LEU A N 1
ATOM 595 C CA . LEU A 1 76 ? 6.584 8.030 -6.227 1.00 88.38 76 LEU A CA 1
ATOM 596 C C . LEU A 1 76 ? 6.857 7.449 -4.837 1.00 88.38 76 LEU A C 1
ATOM 598 O O . LEU A 1 76 ? 5.962 6.850 -4.242 1.00 88.38 76 LEU A O 1
ATOM 602 N N . LEU A 1 77 ? 8.078 7.591 -4.321 1.00 90.12 77 LEU A N 1
ATOM 603 C CA . LEU A 1 77 ? 8.415 7.130 -2.978 1.00 90.12 77 LEU A CA 1
ATOM 604 C C . LEU A 1 77 ? 7.737 7.982 -1.901 1.00 90.12 77 LEU A C 1
ATOM 606 O O . LEU A 1 77 ? 7.170 7.403 -0.975 1.00 90.12 77 LEU A O 1
ATOM 610 N N . ASP A 1 78 ? 7.732 9.307 -2.044 1.00 90.25 78 ASP A N 1
ATOM 611 C CA . ASP A 1 78 ? 7.050 10.223 -1.124 1.00 90.25 78 ASP A CA 1
ATOM 612 C C . ASP A 1 78 ? 5.539 9.939 -1.077 1.00 90.25 78 ASP A C 1
ATOM 614 O O . ASP A 1 78 ? 4.964 9.791 0.005 1.00 90.25 78 ASP A O 1
ATOM 618 N N . ASP A 1 79 ? 4.904 9.741 -2.237 1.00 90.06 79 ASP A N 1
ATOM 619 C CA . ASP A 1 79 ? 3.486 9.375 -2.340 1.00 90.06 79 ASP A CA 1
ATOM 620 C C . ASP A 1 79 ? 3.196 8.004 -1.706 1.00 90.06 79 ASP A C 1
ATOM 622 O O . ASP A 1 79 ? 2.190 7.818 -1.009 1.00 90.06 79 ASP A O 1
ATOM 626 N N . LEU A 1 80 ? 4.073 7.015 -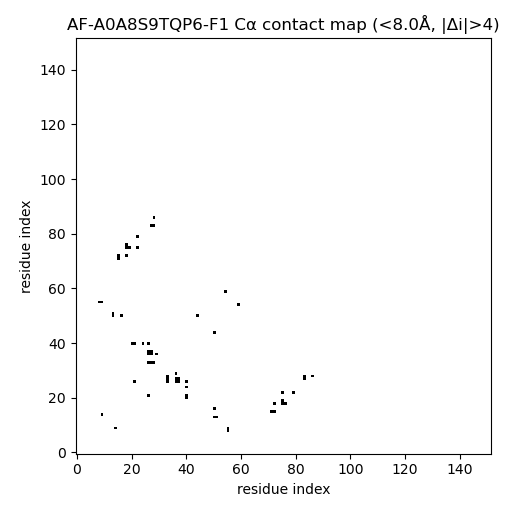1.922 1.00 92.62 80 LEU A N 1
ATOM 627 C CA . LEU A 1 80 ? 3.951 5.692 -1.302 1.00 92.62 80 LEU A CA 1
ATOM 628 C C . LEU A 1 80 ? 4.065 5.766 0.224 1.00 92.62 80 LEU A C 1
ATOM 630 O O . LEU A 1 80 ? 3.289 5.102 0.917 1.00 92.62 80 LEU A O 1
ATOM 634 N N . VAL A 1 81 ? 4.995 6.570 0.741 1.00 91.50 81 VAL A N 1
ATOM 635 C CA . VAL A 1 81 ? 5.166 6.798 2.182 1.00 91.50 81 VAL A CA 1
ATOM 636 C C . VAL A 1 81 ? 3.924 7.470 2.761 1.00 91.50 81 VAL A C 1
ATOM 638 O O . VAL A 1 81 ? 3.341 6.936 3.705 1.00 91.50 81 VAL A O 1
ATOM 641 N N . ALA A 1 82 ? 3.437 8.548 2.142 1.00 93.06 82 ALA A N 1
ATOM 642 C CA . ALA A 1 82 ? 2.226 9.235 2.586 1.00 93.06 82 ALA A CA 1
ATOM 643 C C . ALA A 1 82 ? 1.012 8.289 2.636 1.00 93.06 82 ALA A C 1
ATOM 645 O O . ALA A 1 82 ? 0.269 8.266 3.617 1.00 93.06 82 ALA A O 1
ATOM 646 N N . MET A 1 83 ? 0.830 7.439 1.617 1.00 91.94 83 MET A N 1
ATOM 647 C CA . MET A 1 83 ? -0.247 6.441 1.604 1.00 91.94 83 MET A CA 1
ATOM 648 C C . MET A 1 83 ? -0.103 5.370 2.694 1.00 91.94 83 MET A C 1
ATOM 650 O O . MET A 1 83 ? -1.116 4.885 3.214 1.00 91.94 83 MET A O 1
ATOM 654 N N . LEU A 1 84 ? 1.126 4.961 3.018 1.00 90.88 84 LEU A N 1
ATOM 655 C CA . LEU A 1 84 ? 1.393 3.998 4.086 1.00 90.88 84 LEU A CA 1
ATOM 656 C C . LEU A 1 84 ? 1.069 4.589 5.458 1.00 90.88 84 LEU A C 1
ATOM 658 O O . LEU A 1 84 ? 0.390 3.925 6.248 1.00 90.88 84 LEU A O 1
ATOM 662 N N . ASP A 1 85 ? 1.479 5.829 5.707 1.00 92.94 85 ASP A N 1
ATOM 663 C CA . ASP A 1 85 ? 1.205 6.540 6.956 1.00 92.94 85 ASP A CA 1
ATOM 664 C C . ASP A 1 85 ? -0.298 6.764 7.148 1.00 92.94 85 ASP A C 1
ATOM 666 O O . ASP A 1 85 ? -0.854 6.450 8.204 1.00 92.94 85 ASP A O 1
ATOM 670 N N . ASP A 1 86 ? -0.999 7.176 6.090 1.00 92.56 86 ASP A N 1
ATOM 671 C CA . ASP A 1 86 ? -2.457 7.299 6.068 1.00 92.56 86 ASP A CA 1
ATOM 672 C C . ASP A 1 86 ? -3.160 5.984 6.419 1.00 92.56 86 ASP A C 1
ATOM 674 O O . ASP A 1 86 ? -4.142 5.948 7.169 1.00 92.56 86 ASP A O 1
ATOM 678 N N . HIS A 1 87 ? -2.693 4.876 5.847 1.00 89.06 87 HIS A N 1
ATOM 679 C CA . HIS A 1 87 ? -3.264 3.562 6.105 1.00 89.06 87 HIS A CA 1
ATOM 680 C C . HIS A 1 87 ? -2.959 3.086 7.531 1.00 89.06 87 HIS A C 1
ATOM 682 O O . HIS A 1 87 ? -3.832 2.517 8.197 1.00 89.06 87 HIS A O 1
ATOM 688 N N . ALA A 1 88 ? -1.760 3.359 8.043 1.00 88.44 88 ALA A N 1
ATOM 689 C CA . ALA A 1 88 ? -1.407 3.099 9.433 1.00 88.44 88 ALA A CA 1
ATOM 690 C C . ALA A 1 88 ? -2.312 3.894 10.390 1.00 88.44 88 ALA A C 1
ATOM 692 O O . ALA A 1 88 ? -2.908 3.309 11.298 1.00 88.44 88 ALA A O 1
ATOM 693 N N . ALA A 1 89 ? -2.523 5.186 10.129 1.00 88.94 89 ALA A N 1
ATOM 694 C CA . ALA A 1 89 ? -3.419 6.033 10.911 1.00 88.94 89 ALA A CA 1
ATOM 695 C C . ALA A 1 89 ? -4.875 5.535 10.864 1.00 88.94 89 ALA A C 1
ATOM 697 O O . ALA A 1 89 ? -5.518 5.378 11.904 1.00 88.94 89 ALA A O 1
ATOM 698 N N . LYS A 1 90 ? -5.390 5.191 9.674 1.00 84.56 90 LYS A N 1
ATOM 699 C CA . LYS A 1 90 ? -6.753 4.651 9.497 1.00 84.56 90 LYS A CA 1
ATOM 700 C C . LYS A 1 90 ? -6.947 3.321 10.222 1.00 84.56 90 LYS A C 1
ATOM 702 O O . LYS A 1 90 ? -7.970 3.112 10.876 1.00 84.56 90 LYS A O 1
ATOM 707 N N . THR A 1 91 ? -5.972 2.417 10.142 1.00 83.38 91 THR A N 1
ATOM 708 C CA . THR A 1 91 ? -6.048 1.122 10.834 1.00 83.38 91 THR A CA 1
ATOM 709 C C . THR A 1 91 ? -5.929 1.267 12.352 1.00 83.38 91 THR A C 1
ATOM 711 O O . THR A 1 91 ? -6.598 0.526 13.077 1.00 83.38 91 THR A O 1
ATOM 714 N N . ALA A 1 92 ? -5.148 2.229 12.849 1.00 80.25 92 ALA A N 1
ATOM 715 C CA . ALA A 1 92 ? -5.080 2.559 14.271 1.00 80.25 92 ALA A CA 1
ATOM 716 C C . ALA A 1 92 ? -6.408 3.146 14.781 1.00 80.25 92 ALA A C 1
ATOM 718 O O . ALA A 1 92 ? -6.965 2.636 15.753 1.00 80.25 92 ALA A O 1
ATOM 719 N N . ALA A 1 93 ? -6.981 4.123 14.073 1.00 78.75 93 ALA A N 1
ATOM 720 C CA . ALA A 1 93 ? -8.270 4.725 14.421 1.00 78.75 93 ALA A CA 1
ATOM 721 C C . ALA A 1 93 ? -9.423 3.703 14.398 1.00 78.75 93 ALA A C 1
ATOM 723 O O . ALA A 1 93 ? -10.290 3.699 15.275 1.00 78.75 93 ALA A O 1
ATOM 724 N N . ALA A 1 94 ? -9.429 2.777 13.434 1.00 76.94 94 ALA A N 1
ATOM 725 C CA . ALA A 1 94 ? -10.413 1.694 13.386 1.00 76.94 94 ALA A CA 1
ATOM 726 C C . ALA A 1 94 ? -10.315 0.761 14.608 1.00 76.94 94 ALA A C 1
ATOM 728 O O . ALA A 1 94 ? -11.336 0.337 15.154 1.00 76.94 94 ALA A O 1
ATOM 729 N N . LYS A 1 95 ? -9.097 0.464 15.077 1.00 74.81 95 LYS A N 1
ATOM 730 C CA . LYS A 1 95 ? -8.888 -0.319 16.304 1.00 74.81 95 LYS A CA 1
ATOM 731 C C . LYS A 1 95 ? -9.329 0.454 17.546 1.00 74.81 95 LYS A C 1
ATOM 733 O O . LYS A 1 95 ? -10.029 -0.112 18.381 1.00 74.81 95 LYS A O 1
ATOM 738 N N . GLU A 1 96 ? -8.971 1.733 17.651 1.00 70.81 96 GLU A N 1
ATOM 739 C CA . GLU A 1 96 ? -9.322 2.581 18.796 1.00 70.81 96 GLU A CA 1
ATOM 740 C C . GLU A 1 96 ? -10.838 2.773 18.920 1.00 70.81 96 GLU A C 1
ATOM 742 O O . GLU A 1 96 ? -11.410 2.592 19.993 1.00 70.81 96 GLU A O 1
ATOM 747 N N . THR A 1 97 ? -11.523 3.070 17.816 1.00 61.47 97 THR A N 1
ATOM 748 C CA . THR A 1 97 ? -12.988 3.199 17.805 1.00 61.47 97 THR A CA 1
ATOM 749 C C . THR A 1 97 ? -13.687 1.884 18.150 1.00 61.47 97 THR A C 1
ATOM 751 O O . THR A 1 97 ? -14.718 1.898 18.824 1.00 61.47 97 THR A O 1
ATOM 754 N N . GLY A 1 98 ? -13.125 0.743 17.740 1.00 66.62 98 GLY A N 1
ATOM 755 C CA . GLY A 1 98 ? -13.581 -0.578 18.172 1.00 66.62 98 GLY A CA 1
ATOM 756 C C . GLY A 1 98 ? -13.419 -0.789 19.679 1.00 66.62 98 GLY A C 1
ATOM 757 O O . GLY A 1 98 ? -14.355 -1.246 20.336 1.00 66.62 98 GLY A O 1
ATOM 758 N N . LEU A 1 99 ? -12.270 -0.399 20.238 1.00 62.28 99 LEU A N 1
ATOM 759 C CA . LEU A 1 99 ? -11.994 -0.498 21.672 1.00 62.28 99 LEU A CA 1
ATOM 760 C C . LEU A 1 99 ? -12.941 0.388 22.494 1.00 62.28 99 LEU A C 1
ATOM 762 O O . LEU A 1 99 ? -13.581 -0.105 23.416 1.00 62.28 99 LEU A O 1
ATOM 766 N N . ARG A 1 100 ? -13.119 1.657 22.102 1.00 60.84 100 ARG A N 1
ATOM 767 C CA . ARG A 1 100 ? -14.022 2.602 22.784 1.00 60.84 100 ARG A CA 1
ATOM 768 C C . ARG A 1 100 ? -15.481 2.147 22.758 1.00 60.84 100 ARG A C 1
ATOM 770 O O . ARG A 1 100 ? -16.203 2.306 23.737 1.00 60.84 100 ARG A O 1
ATOM 777 N N . LYS A 1 101 ? -15.943 1.563 21.646 1.00 66.62 101 LYS A N 1
ATOM 778 C CA . LYS A 1 101 ? -17.299 0.989 21.563 1.00 66.62 101 LYS A CA 1
ATOM 779 C C . LYS A 1 101 ? -17.471 -0.200 22.504 1.00 66.62 101 LYS A C 1
ATOM 781 O O . LYS A 1 101 ? -18.547 -0.358 23.076 1.00 6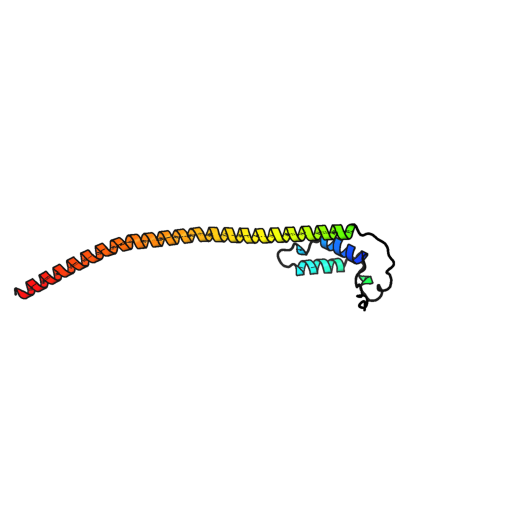6.62 101 LYS A O 1
ATOM 786 N N . ARG A 1 102 ? -16.429 -1.019 22.661 1.00 63.31 102 ARG A N 1
ATOM 787 C CA . ARG A 1 102 ? -16.424 -2.141 23.601 1.00 63.31 102 ARG A CA 1
ATOM 788 C C . ARG A 1 102 ? -16.424 -1.658 25.050 1.00 63.31 102 ARG A C 1
ATOM 790 O O . ARG A 1 102 ? -17.246 -2.132 25.818 1.00 63.31 102 ARG A O 1
ATOM 797 N N . GLU A 1 103 ? -15.591 -0.680 25.386 1.00 60.91 103 GLU A N 1
ATOM 798 C CA . GLU A 1 103 ? -15.534 -0.074 26.722 1.00 60.91 103 GLU A CA 1
ATOM 799 C C . GLU A 1 103 ? -16.887 0.535 27.116 1.00 60.91 103 GLU A C 1
ATOM 801 O O . GLU A 1 103 ? -17.468 0.150 28.128 1.00 60.91 103 GLU A O 1
ATOM 806 N N . ARG A 1 104 ? -17.492 1.345 26.237 1.00 62.62 104 ARG A N 1
ATOM 807 C CA . ARG A 1 104 ? -18.856 1.869 26.436 1.00 62.62 104 ARG A CA 1
ATOM 808 C C . ARG A 1 104 ? -19.910 0.760 26.569 1.00 62.62 104 ARG A C 1
ATOM 810 O O . ARG A 1 104 ? -20.903 0.909 27.280 1.00 62.62 104 ARG A O 1
ATOM 817 N N . GLY A 1 105 ? -19.716 -0.357 25.868 1.00 60.72 105 GLY A N 1
ATOM 818 C CA . GLY A 1 105 ? -20.555 -1.549 25.987 1.00 60.72 105 GLY A CA 1
ATOM 819 C C . GLY A 1 105 ? -20.410 -2.262 27.335 1.00 60.72 105 GLY A C 1
ATOM 820 O O . GLY A 1 105 ? -21.380 -2.847 27.802 1.00 60.72 105 GLY A O 1
ATOM 821 N N . GLU A 1 106 ? -19.244 -2.180 27.977 1.00 66.75 106 GLU A N 1
ATOM 822 C CA . GLU A 1 106 ? -18.943 -2.766 29.291 1.00 66.75 106 GLU A CA 1
ATOM 823 C C . GLU A 1 106 ? -19.357 -1.841 30.460 1.00 66.75 106 GLU A C 1
ATOM 825 O O . GLU A 1 106 ? -19.694 -2.324 31.540 1.00 66.75 106 GLU A O 1
ATOM 830 N N . GLU A 1 107 ? -19.457 -0.526 30.250 1.00 68.94 107 GLU A N 1
ATOM 831 C CA . GLU A 1 107 ? -19.939 0.432 31.263 1.00 68.94 107 GLU A CA 1
ATOM 832 C C . GLU A 1 107 ? -21.389 0.164 31.700 1.00 68.94 107 GLU A C 1
ATOM 834 O O . GLU A 1 107 ? -21.701 0.127 32.892 1.00 68.94 107 GLU A O 1
ATOM 839 N N . THR A 1 108 ? -22.288 -0.071 30.743 1.00 73.88 108 THR A N 1
ATOM 840 C CA . THR A 1 108 ? -23.713 -0.320 31.027 1.00 73.88 108 THR A CA 1
ATOM 841 C C . THR A 1 108 ? -23.983 -1.575 31.880 1.00 73.88 108 THR A C 1
ATOM 843 O O . THR A 1 108 ? -24.712 -1.457 32.871 1.00 73.88 108 THR A O 1
ATOM 846 N N . PRO A 1 109 ? -23.390 -2.760 31.616 1.00 79.88 109 PRO A N 1
ATOM 847 C CA . PRO A 1 109 ? -23.556 -3.923 32.482 1.00 79.88 109 PRO A CA 1
ATOM 848 C C . PRO A 1 109 ? -22.852 -3.757 33.833 1.00 79.88 109 PRO A C 1
ATOM 850 O O . PRO A 1 109 ? -23.335 -4.302 34.826 1.00 79.88 109 PRO A O 1
ATOM 853 N N . LEU A 1 110 ? -21.754 -2.992 33.921 1.00 79.69 110 LEU A N 1
ATOM 854 C CA . LEU A 1 110 ? -21.112 -2.688 35.204 1.00 79.69 110 LEU A CA 1
ATOM 855 C C . LEU A 1 110 ? -22.014 -1.834 36.102 1.00 79.69 110 LEU A C 1
ATOM 857 O O . LEU A 1 110 ? -22.128 -2.124 37.294 1.00 79.69 110 LEU A O 1
ATOM 861 N N . VAL A 1 111 ? -22.689 -0.823 35.545 1.00 85.00 111 VAL A N 1
ATOM 862 C CA . VAL A 1 111 ? -23.681 -0.018 36.280 1.00 85.00 111 VAL A CA 1
ATOM 863 C C . VAL A 1 111 ? -24.880 -0.876 36.686 1.00 85.00 111 VAL A C 1
ATOM 865 O O . VAL A 1 111 ? -25.267 -0.850 37.853 1.00 85.00 111 VAL A O 1
ATOM 868 N N . ALA A 1 112 ? -25.412 -1.704 35.779 1.00 86.69 112 ALA A N 1
ATOM 869 C CA . ALA A 1 112 ? -26.515 -2.617 36.089 1.00 86.69 112 ALA A CA 1
ATOM 870 C C . ALA A 1 112 ? -26.155 -3.602 37.216 1.00 86.69 112 ALA A C 1
ATOM 872 O O . ALA A 1 112 ? -26.927 -3.784 38.156 1.00 86.69 112 ALA A O 1
ATOM 873 N N . ARG A 1 113 ? -24.950 -4.187 37.179 1.00 87.50 113 ARG A N 1
ATOM 874 C CA . ARG A 1 113 ? -24.440 -5.061 38.245 1.00 87.50 113 ARG A CA 1
ATOM 875 C C . ARG A 1 113 ? -24.313 -4.319 39.576 1.00 87.50 113 ARG A C 1
ATOM 877 O O . ARG A 1 113 ? -24.631 -4.896 40.613 1.00 87.50 113 ARG A O 1
ATOM 884 N N . ARG A 1 114 ? -23.847 -3.066 39.559 1.00 87.75 114 ARG A N 1
ATOM 885 C CA . ARG A 1 114 ? -23.679 -2.243 40.766 1.00 87.75 114 ARG A CA 1
ATOM 886 C C . ARG A 1 114 ? -25.030 -1.928 41.414 1.00 87.75 114 AR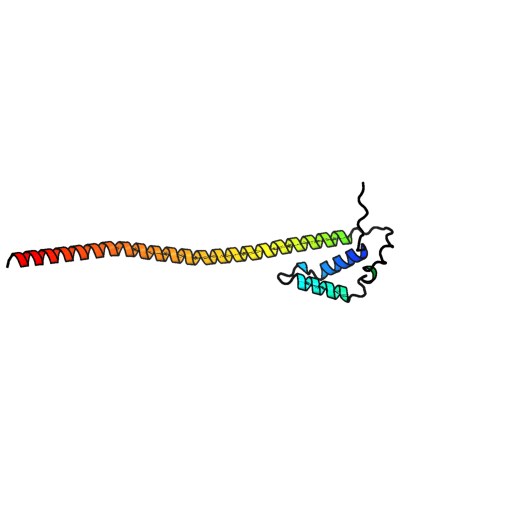G A C 1
ATOM 888 O O . ARG A 1 114 ? -25.187 -2.197 42.599 1.00 87.75 114 ARG A O 1
ATOM 895 N N . LEU A 1 115 ? -26.004 -1.478 40.620 1.00 86.50 115 LEU A N 1
ATOM 896 C CA . LEU A 1 115 ? -27.379 -1.222 41.066 1.00 86.50 115 LEU A CA 1
ATOM 897 C C . LEU A 1 115 ? -28.053 -2.491 41.604 1.00 86.50 115 LEU A C 1
ATOM 899 O O . LEU A 1 115 ? -28.683 -2.467 42.658 1.00 86.50 115 LEU A O 1
ATOM 903 N N . ALA A 1 116 ? -27.869 -3.628 40.926 1.00 86.06 116 ALA A N 1
ATOM 904 C CA . ALA A 1 116 ? -28.383 -4.908 41.403 1.00 86.06 116 ALA A CA 1
ATOM 905 C C . ALA A 1 116 ? -27.777 -5.287 42.766 1.00 86.06 116 ALA A C 1
ATOM 907 O O . ALA A 1 116 ? -28.509 -5.650 43.683 1.00 86.06 116 ALA A O 1
ATOM 908 N N . MET A 1 117 ? -26.457 -5.153 42.939 1.00 86.50 117 MET A N 1
ATOM 909 C CA . MET A 1 117 ? -25.792 -5.421 44.221 1.00 86.50 117 MET A CA 1
ATOM 910 C C . MET A 1 117 ? -26.224 -4.459 45.335 1.00 86.50 117 MET A C 1
ATOM 912 O O . MET A 1 117 ? -26.329 -4.872 46.489 1.00 86.50 117 MET A O 1
ATOM 916 N N . GLU A 1 118 ? -26.492 -3.199 45.002 1.00 81.56 118 GLU A N 1
ATOM 917 C CA . GLU A 1 118 ? -26.985 -2.191 45.941 1.00 81.56 118 GLU A CA 1
ATOM 918 C C . GLU A 1 118 ? -28.399 -2.517 46.434 1.00 81.56 118 GLU A C 1
ATOM 920 O O . GLU A 1 118 ? -28.604 -2.594 47.644 1.00 81.56 118 GLU A O 1
ATOM 925 N N . SER A 1 119 ? -29.326 -2.868 45.534 1.00 78.62 119 SER A N 1
ATOM 926 C CA . SER A 1 119 ? -30.685 -3.303 45.908 1.00 78.62 119 SER A CA 1
ATOM 927 C C . SER A 1 119 ? -30.695 -4.556 46.803 1.00 78.62 119 SER A C 1
ATOM 929 O O . SER A 1 119 ? -31.510 -4.706 47.719 1.00 78.62 119 SER A O 1
ATOM 931 N N . LEU A 1 120 ? -29.736 -5.460 46.583 1.00 73.25 120 LEU A N 1
ATOM 932 C CA . LEU A 1 120 ? -29.571 -6.677 47.376 1.00 73.25 120 LEU A CA 1
ATOM 933 C C . LEU A 1 120 ? -29.012 -6.362 48.770 1.00 73.25 120 LEU A C 1
ATOM 935 O O . LEU A 1 120 ? -29.395 -6.991 49.755 1.00 73.25 120 LEU A O 1
ATOM 939 N N . LYS A 1 121 ? -28.140 -5.355 48.875 1.00 78.31 121 LYS A N 1
ATOM 940 C CA . LYS A 1 121 ? -27.609 -4.872 50.152 1.00 78.31 121 LYS A CA 1
ATOM 941 C C . LYS A 1 121 ? -28.645 -4.078 50.952 1.00 78.31 121 LYS A C 1
ATOM 943 O O . LYS A 1 121 ? -28.705 -4.240 52.169 1.00 78.31 121 LYS A O 1
ATOM 948 N N . GLU A 1 122 ? -29.470 -3.280 50.283 1.00 66.56 122 GLU A N 1
ATOM 949 C CA . GLU A 1 122 ? -30.563 -2.517 50.893 1.00 66.56 122 GLU A CA 1
ATOM 950 C C . GLU A 1 122 ? -31.650 -3.447 51.459 1.00 66.56 122 GLU A C 1
ATOM 952 O O . GLU A 1 122 ? -31.996 -3.348 52.637 1.00 66.56 122 GLU A O 1
ATOM 957 N N . SER A 1 123 ? -32.089 -4.455 50.693 1.00 58.66 123 SER A N 1
ATOM 958 C CA . SER A 1 123 ? -33.026 -5.474 51.205 1.00 58.66 123 SER A CA 1
ATOM 959 C C . SER A 1 123 ? -32.397 -6.415 52.247 1.00 58.66 123 SER A C 1
ATOM 961 O O . SER A 1 123 ? -33.075 -6.913 53.152 1.00 58.66 123 SER 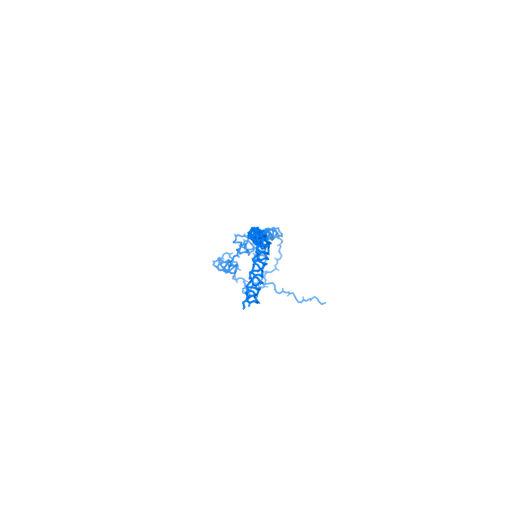A O 1
ATOM 963 N N . GLY A 1 124 ? -31.079 -6.628 52.180 1.00 54.81 124 GLY A N 1
ATOM 964 C CA . GLY A 1 124 ? -30.322 -7.369 53.186 1.00 54.81 124 GLY A CA 1
ATOM 965 C C . GLY A 1 124 ? -30.368 -6.713 54.569 1.00 54.81 124 GLY A C 1
ATOM 966 O O . GLY A 1 124 ? -30.437 -7.434 55.567 1.00 54.81 124 GLY A O 1
ATOM 967 N N . GLY A 1 125 ? -30.397 -5.376 54.629 1.00 50.31 125 GLY A N 1
ATOM 968 C CA . GLY A 1 125 ? -30.528 -4.598 55.866 1.00 50.31 125 GLY A CA 1
ATOM 969 C C . GLY A 1 125 ? -31.868 -4.816 56.574 1.00 50.31 125 GLY A C 1
ATOM 970 O O . GLY A 1 125 ? -31.885 -5.088 57.776 1.00 50.31 125 GLY A O 1
ATOM 971 N N . ASP A 1 126 ? -32.974 -4.819 55.830 1.00 49.00 126 ASP A N 1
ATOM 972 C CA . ASP A 1 126 ? -34.327 -5.037 56.368 1.00 49.00 126 ASP A CA 1
ATOM 973 C C . ASP A 1 126 ? -34.543 -6.485 56.859 1.00 49.00 126 ASP A C 1
ATOM 975 O O . ASP A 1 126 ? -35.098 -6.729 57.937 1.00 49.00 126 ASP A O 1
ATOM 979 N N . SER A 1 127 ? -33.962 -7.476 56.164 1.00 50.62 127 SER A N 1
ATOM 980 C CA . SER A 1 127 ? -34.037 -8.885 56.593 1.00 50.62 127 SER A CA 1
ATOM 981 C C . SER A 1 127 ? -33.382 -9.132 57.961 1.00 50.62 127 SER A C 1
ATOM 983 O O . SER A 1 127 ? -33.804 -10.034 58.688 1.00 50.62 127 SER A O 1
ATOM 985 N N . THR A 1 128 ? -32.367 -8.346 58.347 1.00 49.19 128 THR A N 1
ATOM 986 C CA . THR A 1 128 ? -31.708 -8.519 59.655 1.00 49.19 128 THR A CA 1
ATOM 987 C C . THR A 1 128 ? -32.596 -8.102 60.825 1.00 49.19 128 THR A C 1
ATOM 989 O O . THR A 1 128 ? -32.568 -8.759 61.866 1.00 49.19 128 THR A O 1
ATOM 992 N N . LEU A 1 129 ? -33.432 -7.073 60.655 1.00 48.97 129 LEU A N 1
ATOM 993 C CA . LEU A 1 129 ? -34.378 -6.628 61.680 1.00 48.97 129 LEU A CA 1
ATOM 994 C C . LEU A 1 129 ? -35.550 -7.605 61.814 1.00 48.97 129 LEU A C 1
ATOM 996 O O . LEU A 1 129 ? -35.925 -7.973 62.929 1.00 48.97 129 LEU A O 1
ATOM 1000 N N . VAL A 1 130 ? -36.073 -8.094 60.686 1.00 53.69 130 VAL A N 1
ATOM 1001 C CA . VAL A 1 130 ? -37.161 -9.085 60.661 1.00 53.69 130 VAL A CA 1
ATOM 1002 C C . VAL A 1 130 ? -36.715 -10.425 61.259 1.00 53.69 130 VAL A C 1
ATOM 1004 O O . VAL A 1 130 ? -37.472 -11.048 62.003 1.00 53.69 130 VAL A O 1
ATOM 1007 N N . LYS A 1 131 ? -35.474 -10.863 61.003 1.00 55.94 131 LYS A N 1
ATOM 1008 C CA . LYS A 1 131 ? -34.910 -12.082 61.611 1.00 55.94 131 LYS A CA 1
ATOM 1009 C C . LYS A 1 131 ? -34.722 -11.941 63.123 1.00 55.94 131 LYS A C 1
ATOM 1011 O O . LYS A 1 131 ? -35.094 -12.856 63.851 1.00 55.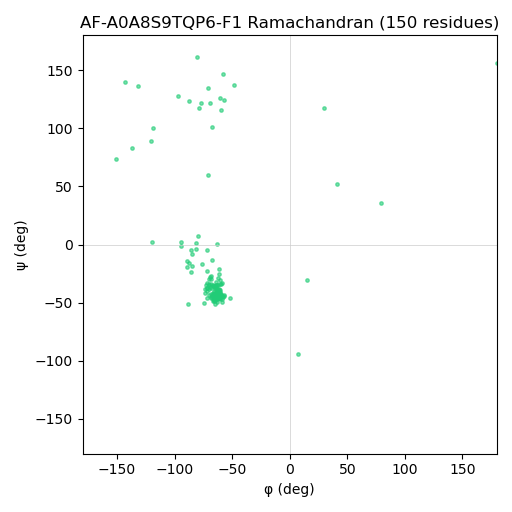94 131 LYS A O 1
ATOM 1016 N N . LYS A 1 132 ? -34.227 -10.791 63.602 1.00 58.38 132 LYS A N 1
ATOM 1017 C CA . LYS A 1 132 ? -34.060 -10.534 65.044 1.00 58.38 132 LYS A CA 1
ATOM 1018 C C . LYS A 1 132 ? -35.390 -10.531 65.801 1.00 58.38 132 LYS A C 1
ATOM 1020 O O . LYS A 1 132 ? -35.451 -11.118 66.874 1.00 58.38 132 LYS A O 1
ATOM 1025 N N . ARG A 1 133 ? -36.454 -9.944 65.233 1.00 60.09 133 ARG A N 1
ATOM 1026 C CA . ARG A 1 133 ? -37.801 -9.963 65.845 1.00 60.09 133 ARG A CA 1
ATOM 1027 C C . ARG A 1 133 ? -38.369 -11.379 65.983 1.00 60.09 133 ARG A C 1
ATOM 1029 O O . ARG A 1 133 ? -38.881 -11.737 67.037 1.00 60.09 133 ARG A O 1
ATOM 1036 N N . LYS A 1 134 ? -38.217 -12.215 64.952 1.00 71.62 134 LYS A N 1
ATOM 1037 C CA . LYS A 1 134 ? -38.678 -13.615 65.002 1.00 71.62 134 LYS A CA 1
ATOM 1038 C C . LYS A 1 134 ? -37.884 -14.459 66.006 1.00 71.62 134 LYS A C 1
ATOM 1040 O O . LYS A 1 134 ? -38.443 -15.341 66.648 1.00 71.62 134 LYS A O 1
ATOM 1045 N N . GLU A 1 135 ? -36.588 -14.191 66.163 1.00 70.25 135 GLU A N 1
ATOM 1046 C CA . GLU A 1 135 ? -35.748 -14.878 67.151 1.00 70.25 135 GLU A CA 1
ATOM 1047 C C . GLU A 1 135 ? -36.132 -14.515 68.595 1.00 70.25 135 GLU A C 1
ATOM 1049 O O . GLU A 1 135 ? -36.124 -15.386 69.465 1.00 70.25 135 GLU A O 1
ATOM 1054 N N . THR A 1 136 ? -36.497 -13.256 68.859 1.00 70.94 136 THR A N 1
ATOM 1055 C CA . THR A 1 136 ? -36.974 -12.836 70.186 1.00 70.94 136 THR A CA 1
ATOM 1056 C C . THR A 1 136 ? -38.330 -13.450 70.524 1.00 70.94 136 THR A C 1
ATOM 1058 O O . THR A 1 136 ? -38.479 -14.001 71.609 1.00 70.94 136 THR A O 1
ATOM 1061 N N . GLU A 1 137 ? -39.270 -13.480 69.574 1.00 79.94 137 GLU A N 1
ATOM 1062 C CA . GLU A 1 137 ? -40.585 -14.111 69.777 1.00 79.94 137 GLU A CA 1
ATOM 1063 C C . GLU A 1 137 ? -40.469 -15.613 70.093 1.00 79.94 137 GLU A C 1
ATOM 1065 O O . GLU A 1 137 ? -41.149 -16.124 70.983 1.00 79.94 137 GLU A O 1
ATOM 1070 N N . LEU A 1 138 ? -39.565 -16.333 69.417 1.00 82.56 138 LEU A N 1
ATOM 1071 C CA . LEU A 1 138 ? -39.319 -17.753 69.694 1.00 82.56 138 LEU A CA 1
ATOM 1072 C C . LEU A 1 138 ? -38.704 -17.993 71.079 1.00 82.56 138 LEU A C 1
ATOM 1074 O O . LEU A 1 138 ? -39.022 -18.996 71.723 1.00 82.56 138 LEU A O 1
ATOM 1078 N N . LYS A 1 139 ? -37.832 -17.093 71.548 1.00 83.19 139 LYS A N 1
ATOM 1079 C CA . LYS A 1 139 ? -37.244 -17.178 72.893 1.00 83.19 139 LYS A CA 1
ATOM 1080 C C . LYS A 1 139 ? -38.304 -16.969 73.971 1.00 83.19 139 LYS A C 1
ATOM 1082 O O . LYS A 1 139 ? -38.345 -17.761 74.909 1.00 83.19 139 LYS A O 1
ATOM 1087 N N . ASP A 1 140 ? -39.191 -15.995 73.797 1.00 86.62 140 ASP A N 1
ATOM 1088 C CA . ASP A 1 140 ? -40.272 -15.721 74.749 1.00 86.62 140 ASP A CA 1
ATOM 1089 C C . ASP A 1 140 ? -41.260 -16.891 74.830 1.00 86.62 140 ASP A C 1
ATOM 1091 O O . ASP A 1 140 ? -41.607 -17.345 75.921 1.00 86.62 140 ASP A O 1
ATOM 1095 N N . LEU A 1 141 ? -41.639 -17.481 73.690 1.00 83.69 141 LEU A N 1
ATOM 1096 C CA . LEU A 1 141 ? -42.476 -18.684 73.683 1.00 83.69 141 LEU A CA 1
ATOM 1097 C C . LEU A 1 141 ? -41.796 -19.866 74.389 1.00 83.69 141 LEU A C 1
ATOM 1099 O O . LEU A 1 141 ? -42.442 -20.572 75.164 1.00 83.69 141 LEU A O 1
ATOM 1103 N N . LEU A 1 142 ? -40.490 -20.063 74.191 1.00 85.25 142 LEU A N 1
ATOM 1104 C CA . LEU A 1 142 ? -39.745 -21.122 74.873 1.00 85.25 142 LEU A CA 1
ATOM 1105 C C . LEU A 1 142 ? -39.667 -20.897 76.391 1.00 85.25 142 LEU A C 1
ATOM 1107 O O . LEU A 1 142 ? -39.722 -21.866 77.148 1.00 85.25 142 LEU A O 1
ATOM 1111 N N . ILE A 1 143 ? -39.558 -19.643 76.833 1.00 89.31 143 ILE A N 1
ATOM 1112 C CA . ILE A 1 143 ? -39.599 -19.274 78.253 1.00 89.31 143 ILE A CA 1
ATOM 1113 C C . ILE A 1 143 ? -40.978 -19.602 78.828 1.00 89.31 143 ILE A C 1
ATOM 1115 O O . ILE A 1 143 ? -41.065 -20.373 79.778 1.00 89.31 143 ILE A O 1
ATOM 1119 N N . THR A 1 144 ? -42.063 -19.161 78.182 1.00 83.25 144 THR A N 1
ATOM 1120 C CA . THR A 1 144 ? -43.424 -19.444 78.675 1.00 83.25 144 THR A CA 1
ATOM 1121 C C . THR A 1 144 ? -43.749 -20.937 78.742 1.00 83.25 144 THR A C 1
ATOM 1123 O O . THR A 1 144 ? -44.476 -21.370 79.633 1.00 83.25 144 THR A O 1
ATOM 1126 N N . LEU A 1 145 ? -43.217 -21.748 77.822 1.00 85.56 145 LEU A N 1
ATOM 1127 C CA . LEU A 1 145 ? -43.378 -23.201 77.863 1.00 85.56 145 LEU A CA 1
ATOM 1128 C C . LEU A 1 145 ? -42.566 -23.842 78.990 1.00 85.56 145 LEU A C 1
ATOM 1130 O O . LEU A 1 145 ? -43.043 -24.791 79.609 1.00 85.56 145 LEU A O 1
ATOM 1134 N N . LYS A 1 146 ? -41.361 -23.335 79.272 1.00 83.56 146 LYS A N 1
ATOM 1135 C CA . LYS A 1 146 ? -40.562 -23.795 80.415 1.00 83.56 146 LYS A CA 1
ATOM 1136 C C . LYS A 1 146 ? -41.228 -23.438 81.738 1.00 83.56 146 LYS A C 1
ATOM 1138 O O . LYS A 1 146 ? -41.307 -24.304 82.600 1.00 83.56 146 LYS A O 1
ATOM 1143 N N . ASP A 1 147 ? -41.763 -22.230 81.860 1.00 82.75 147 ASP A N 1
ATOM 1144 C CA . ASP A 1 147 ? -42.441 -21.775 83.075 1.00 82.75 147 ASP A CA 1
ATOM 1145 C C . ASP A 1 147 ? -43.730 -22.568 83.325 1.00 82.75 147 ASP A C 1
ATOM 1147 O O . ASP A 1 147 ? -43.986 -22.997 84.445 1.00 82.75 147 ASP A O 1
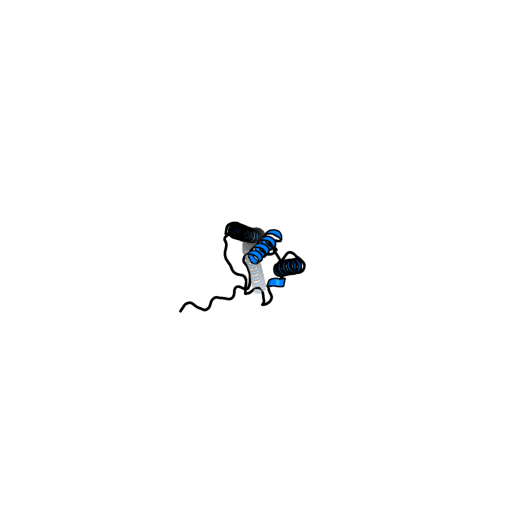ATOM 1151 N N . LYS A 1 148 ? -44.501 -22.863 82.268 1.00 76.56 148 LYS A N 1
ATOM 1152 C CA . LYS A 1 148 ? -45.681 -23.739 82.359 1.00 76.56 148 LYS A CA 1
ATOM 1153 C C . LYS A 1 148 ? -45.326 -25.177 82.731 1.00 76.56 148 LYS A C 1
ATOM 1155 O O . LYS A 1 148 ? -46.063 -25.789 83.486 1.00 76.56 148 LYS A O 1
ATOM 1160 N N . LYS A 1 149 ? -44.199 -25.701 82.238 1.00 74.62 149 LYS A N 1
ATOM 1161 C CA . LYS A 1 149 ? -43.713 -27.051 82.571 1.00 74.62 149 LYS A CA 1
ATOM 1162 C C . LYS A 1 149 ? -43.171 -27.160 84.004 1.00 74.62 149 LYS A C 1
ATOM 1164 O O . LYS A 1 149 ? -43.075 -28.259 84.526 1.00 74.62 149 LYS A O 1
ATOM 1169 N N . LEU A 1 150 ? -42.765 -26.046 84.611 1.00 67.06 150 LEU A N 1
ATOM 1170 C CA . LEU A 1 150 ? -42.301 -25.993 86.003 1.00 67.06 150 LEU A CA 1
ATOM 1171 C C . LEU A 1 150 ? -43.438 -25.744 87.005 1.00 67.06 150 LEU A C 1
ATOM 1173 O O . LEU A 1 150 ? -43.226 -25.906 88.203 1.00 67.06 150 LEU A O 1
ATOM 1177 N N . ALA A 1 151 ? -44.611 -25.324 86.525 1.00 64.94 151 ALA A N 1
ATOM 1178 C CA . ALA A 1 151 ? -45.804 -25.067 87.330 1.00 64.94 151 ALA A CA 1
ATOM 1179 C C . ALA A 1 151 ? -46.777 -26.266 87.396 1.00 64.94 151 ALA A C 1
ATOM 1181 O O . ALA A 1 151 ? -47.842 -26.139 88.000 1.00 64.94 151 ALA A O 1
ATOM 1182 N N . GLU A 1 152 ? -46.418 -27.393 86.774 1.00 52.53 152 GLU A N 1
ATOM 1183 C CA . GLU A 1 152 ? -47.108 -28.694 86.812 1.00 52.53 152 GLU A CA 1
ATOM 1184 C C . GLU A 1 152 ? -46.287 -29.691 87.642 1.00 52.53 152 GLU A C 1
ATOM 1186 O O . GLU A 1 152 ? -46.898 -30.416 88.459 1.00 52.53 152 GLU A O 1
#

Secondary structure (DSSP, 8-state):
-PPPPP---S-HHHHHHHHHHHHHH-GGG-SS-HHHHHHHHHHHHHH-TTS-GGGSSGGGGG-------HHHHHHHHHHHHHHHHHHHHHHHHHHHHHHHHHHHHHHHHHHHHHHHHHHHHHHHHHHHHHHHHHHHHHHHHHHHHHHHHH--

Organism: Phytophthora infestans (NCBI:txid4787)